Protein AF-A0AA87ZIU6-F1 (afdb_monomer_lite)

pLDDT: mean 74.1, std 15.42, range [36.16, 93.69]

Foldseek 3Di:
DDFKWKWKWWDDPDDDDTDIDTDTQGDDPDLPSLLVCLVVLLVVVVVCVVVVTDIDIAIPVRAESRLLSQLLNCVPPVVDPSV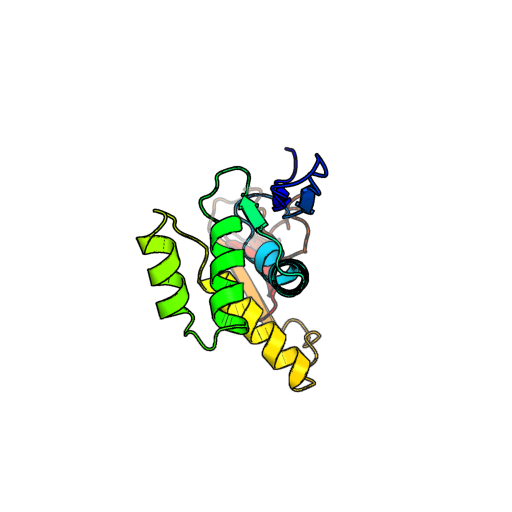RSNCVSCVVPVHDYDSQSSVSSVVVVVCVVVVNPLPPPLPDKDKDKFFAAPPDFDWAADCLPVDRVDTDTWDDPDGRITIDIGRHHPGD

Sequence (172 aa):
MEPDKVYFTQSSLAGHNLVKFGIWFCRDGDSFDMRKKLPFCVGLLLRLLKKNHRVYVTCTTGFDRSPACVIAYLHWMTDTSLHAAYNIVTGLHGCKPDRPAIAWATWDLVAMVENGRHDGPATHAVTFVWNGQEGEDVNLVGDFTGNWKEPIRANHKGGPRYEVEIRLPQGK

Structure (mmCIF, N/CA/C/O backbone)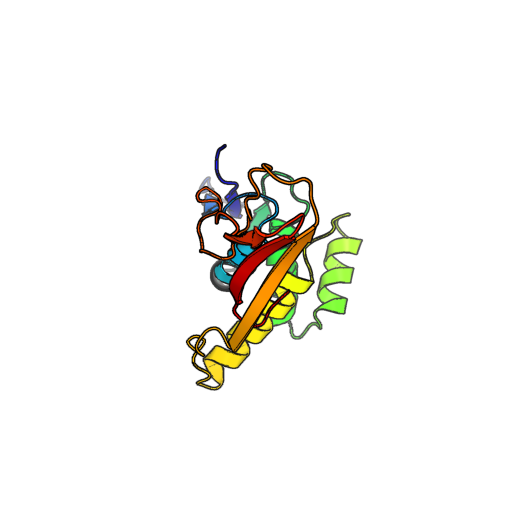:
data_AF-A0AA87ZIU6-F1
#
_entry.id   AF-A0AA87ZIU6-F1
#
loop_
_atom_site.group_PDB
_atom_site.id
_atom_site.type_symbol
_atom_site.label_atom_id
_atom_site.label_alt_id
_atom_site.label_comp_id
_atom_site.label_asym_id
_atom_site.label_entity_id
_atom_site.label_seq_id
_atom_site.pdbx_PDB_ins_code
_atom_site.Cartn_x
_atom_site.Cartn_y
_atom_site.Cartn_z
_atom_site.occupancy
_atom_site.B_iso_or_equiv
_atom_site.auth_seq_id
_atom_site.auth_comp_id
_atom_site.auth_asym_id
_atom_site.auth_atom_id
_atom_site.pdbx_PDB_model_num
ATOM 1 N N . MET A 1 1 ? 9.317 19.891 -6.313 1.00 36.16 1 MET A N 1
ATOM 2 C CA . MET A 1 1 ? 8.069 19.103 -6.269 1.00 36.16 1 MET A CA 1
ATOM 3 C C . MET A 1 1 ? 7.839 18.752 -4.815 1.00 36.16 1 MET A C 1
ATOM 5 O O . MET A 1 1 ? 8.682 18.074 -4.240 1.00 36.16 1 MET A O 1
ATOM 9 N N . GLU A 1 2 ? 6.835 19.366 -4.194 1.00 42.38 2 GLU A N 1
ATOM 10 C CA . GLU A 1 2 ? 6.584 19.207 -2.762 1.00 42.38 2 GLU A CA 1
ATOM 11 C C . GLU A 1 2 ? 5.989 17.816 -2.499 1.00 42.38 2 GLU A C 1
ATOM 13 O O . GLU A 1 2 ? 5.164 17.361 -3.290 1.00 42.38 2 GLU A O 1
ATOM 18 N N . PRO A 1 3 ? 6.426 17.105 -1.455 1.00 47.88 3 PRO A N 1
ATOM 19 C CA . PRO A 1 3 ? 5.874 15.798 -1.134 1.00 47.88 3 PRO A CA 1
ATOM 20 C C . PRO A 1 3 ? 4.453 15.926 -0.613 1.00 47.88 3 PRO A C 1
ATOM 22 O O . PRO A 1 3 ? 4.112 16.830 0.157 1.00 47.88 3 PRO A O 1
ATOM 25 N N . ASP A 1 4 ? 3.624 15.005 -1.062 1.00 48.09 4 ASP A N 1
ATOM 26 C CA . ASP A 1 4 ? 2.208 15.006 -0.771 1.00 48.09 4 ASP A CA 1
ATOM 27 C C . ASP A 1 4 ? 1.919 14.489 0.636 1.00 48.09 4 ASP A C 1
ATOM 29 O O . ASP A 1 4 ? 2.566 13.593 1.177 1.00 48.09 4 ASP A O 1
ATOM 33 N N . LYS A 1 5 ? 0.886 15.041 1.255 1.00 52.41 5 LYS A N 1
ATOM 34 C CA . LYS A 1 5 ? 0.614 14.810 2.672 1.00 52.41 5 LYS A CA 1
ATOM 35 C C . LYS A 1 5 ? -0.770 14.185 2.791 1.00 52.41 5 LYS A C 1
ATOM 37 O O . LYS A 1 5 ? -1.733 14.693 2.216 1.00 52.41 5 LYS A O 1
ATOM 42 N N . VAL A 1 6 ? -0.876 13.086 3.533 1.00 53.88 6 VAL A N 1
ATOM 43 C CA . VAL A 1 6 ? -2.164 12.593 4.025 1.00 53.88 6 VAL A CA 1
ATOM 44 C C . VAL A 1 6 ? -2.472 13.343 5.308 1.00 53.88 6 VAL A C 1
ATOM 46 O O . VAL A 1 6 ? -1.691 13.311 6.256 1.00 53.88 6 VAL A O 1
ATOM 49 N N . TYR A 1 7 ? -3.599 14.038 5.341 1.00 59.16 7 TYR A N 1
ATOM 50 C CA . TYR A 1 7 ? -4.032 14.794 6.501 1.00 59.16 7 TYR A CA 1
ATOM 51 C C . TYR A 1 7 ? -5.170 14.068 7.204 1.00 59.16 7 TYR A C 1
ATOM 53 O O . TYR A 1 7 ? -6.165 13.710 6.578 1.00 59.16 7 TYR A O 1
ATOM 61 N N . PHE A 1 8 ? -5.031 13.915 8.515 1.00 56.66 8 PHE A N 1
ATOM 62 C CA . PHE A 1 8 ? -6.091 13.527 9.431 1.00 56.66 8 PHE A CA 1
ATOM 63 C C . PHE A 1 8 ? -6.522 14.789 10.170 1.00 56.66 8 PHE A C 1
ATOM 65 O O . PHE A 1 8 ? -5.693 15.408 10.837 1.00 56.66 8 P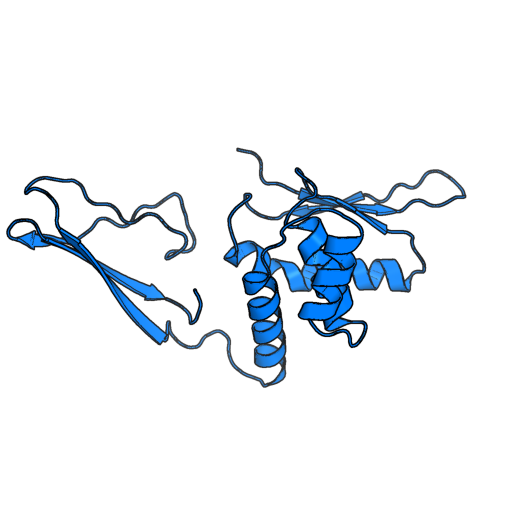HE A O 1
ATOM 72 N N . THR A 1 9 ? -7.782 15.199 10.051 1.00 50.66 9 THR A N 1
ATOM 73 C CA . THR A 1 9 ? -8.328 16.282 10.883 1.00 50.66 9 THR A CA 1
ATOM 74 C C . THR A 1 9 ? -9.416 15.759 11.801 1.00 50.66 9 THR A C 1
ATOM 76 O O . THR A 1 9 ? -10.243 14.942 11.399 1.00 50.66 9 THR A O 1
ATOM 79 N N . GLN A 1 10 ? -9.388 16.224 13.046 1.00 42.81 10 GLN A N 1
ATOM 80 C CA . GLN A 1 10 ? -10.393 15.926 14.049 1.00 42.81 10 GLN A CA 1
ATOM 81 C C . GLN A 1 10 ? -11.364 17.099 14.203 1.00 42.81 10 GLN A C 1
ATOM 83 O O . GLN A 1 10 ? -10.943 18.210 14.515 1.00 42.81 10 GLN A O 1
ATOM 88 N N . SER A 1 11 ? -12.667 16.847 14.059 1.00 43.38 11 SER A N 1
ATOM 89 C CA . SER A 1 11 ? -13.715 17.826 14.385 1.00 43.38 11 SER A CA 1
ATOM 90 C C . SER A 1 11 ? -14.337 17.514 15.754 1.00 43.38 11 SER A C 1
ATOM 92 O O . SER A 1 11 ? -15.024 16.499 15.896 1.00 43.38 11 SER A O 1
ATOM 94 N N . SER A 1 12 ? -14.118 18.371 16.756 1.00 42.03 12 SER A N 1
ATOM 95 C CA . SER A 1 12 ? -14.899 18.391 18.006 1.00 42.03 12 SER A CA 1
ATOM 96 C C . SER A 1 12 ? -16.062 19.376 17.861 1.00 42.03 12 SER A C 1
ATOM 98 O O . SER A 1 12 ? -15.854 20.493 17.397 1.00 42.03 12 SER A O 1
ATOM 100 N N . LEU A 1 13 ? -17.272 18.978 18.275 1.00 44.12 13 LEU A N 1
ATOM 101 C CA . LEU A 1 13 ? -18.455 19.856 18.327 1.00 44.12 13 LEU A CA 1
ATOM 102 C C . LEU A 1 13 ? -18.400 20.877 19.480 1.00 44.12 13 LEU A C 1
ATOM 104 O O . LEU A 1 13 ? -19.249 21.758 19.552 1.00 44.12 13 LEU A O 1
ATOM 108 N N . ALA A 1 14 ? -17.405 20.791 20.364 1.00 43.50 14 ALA A N 1
ATOM 109 C CA . ALA A 1 14 ? -17.211 21.724 21.465 1.00 43.50 14 ALA A CA 1
ATOM 110 C C . ALA A 1 14 ? -15.790 22.295 21.413 1.00 43.50 14 ALA A C 1
ATOM 112 O O . ALA A 1 14 ? -14.834 21.565 21.667 1.00 43.50 14 ALA A O 1
ATOM 113 N N . GLY A 1 15 ? -15.679 23.586 21.081 1.00 41.97 15 GLY A N 1
ATOM 114 C CA . GLY A 1 15 ? -14.472 24.399 21.263 1.00 41.97 15 GLY A CA 1
ATOM 115 C C . GLY A 1 15 ? -13.297 24.043 20.346 1.00 41.97 15 GLY A C 1
ATOM 116 O O . GLY A 1 15 ? -12.704 22.975 20.438 1.00 41.97 15 GLY A O 1
ATOM 117 N N . HIS A 1 16 ? -12.947 24.978 19.466 1.00 41.44 16 HIS A N 1
ATOM 118 C CA . HIS A 1 16 ? -11.843 24.935 18.505 1.00 41.44 16 HIS A CA 1
ATOM 119 C C . HIS A 1 16 ? -10.547 24.279 19.026 1.00 41.44 16 HIS A C 1
ATOM 121 O O . HIS A 1 16 ? -9.714 24.937 19.635 1.00 41.44 16 HIS A O 1
ATOM 127 N N . ASN A 1 17 ? -10.341 23.002 18.696 1.00 40.59 17 ASN A N 1
ATOM 128 C CA . ASN A 1 17 ? -9.031 22.352 18.649 1.00 40.59 17 ASN A CA 1
ATOM 129 C C . ASN A 1 17 ? -9.016 21.394 17.450 1.00 40.59 17 ASN A C 1
ATOM 131 O O . ASN A 1 17 ? -9.331 20.210 17.559 1.00 40.59 17 ASN A O 1
ATOM 135 N N . LEU A 1 18 ? -8.701 21.941 16.273 1.00 47.00 18 LEU A N 1
ATOM 136 C CA . LEU A 1 18 ? -8.442 21.169 15.060 1.00 47.00 18 LEU A CA 1
ATOM 137 C C . LEU A 1 18 ? -7.035 20.582 15.166 1.00 47.00 18 LEU A C 1
ATOM 139 O O . LEU A 1 18 ? -6.049 21.266 14.893 1.00 47.00 18 LEU A O 1
ATOM 143 N N . VAL A 1 19 ? -6.923 19.316 15.562 1.00 52.59 19 VAL A N 1
ATOM 144 C CA . VAL A 1 19 ? -5.634 18.622 15.499 1.00 52.59 19 VAL A CA 1
ATOM 145 C C . VAL A 1 19 ? -5.482 18.039 14.098 1.00 52.59 19 VAL A C 1
ATOM 147 O O . VAL A 1 19 ? -6.158 17.076 13.736 1.00 52.59 19 VAL A O 1
ATOM 150 N N . LYS A 1 20 ? -4.626 18.673 13.291 1.00 53.00 20 LYS A N 1
ATOM 151 C CA . LYS A 1 20 ? -4.273 18.227 11.941 1.00 53.00 20 LYS A CA 1
ATOM 152 C C . LYS A 1 20 ? -2.990 17.405 12.012 1.00 53.00 20 LYS A C 1
ATOM 154 O O . LYS A 1 20 ? -1.910 17.962 12.181 1.00 53.00 20 LYS A O 1
ATOM 159 N N . PHE A 1 21 ? -3.096 16.090 11.861 1.00 58.06 21 PHE A N 1
ATOM 160 C CA . PHE A 1 21 ? -1.926 15.229 11.698 1.00 58.06 21 PHE A CA 1
ATOM 161 C C . PHE A 1 21 ? -1.629 15.082 10.210 1.00 58.06 21 PHE A C 1
ATOM 163 O O . PHE A 1 21 ? -2.471 14.602 9.459 1.00 58.06 21 PHE A O 1
ATOM 170 N N . GLY A 1 22 ? -0.452 15.521 9.771 1.00 56.50 22 GLY A N 1
ATOM 171 C CA . GLY A 1 22 ? 0.036 15.269 8.418 1.00 56.50 22 GLY A CA 1
ATOM 172 C C . GLY A 1 22 ? 0.990 14.083 8.429 1.00 56.50 22 GLY A C 1
ATOM 173 O O . GLY A 1 22 ? 2.050 14.179 9.040 1.00 56.50 22 GLY A O 1
ATOM 174 N N . ILE A 1 23 ? 0.641 12.990 7.753 1.00 58.59 23 ILE A N 1
ATOM 175 C CA . ILE A 1 23 ? 1.592 11.925 7.437 1.00 58.59 23 ILE A CA 1
ATOM 176 C C . ILE A 1 23 ? 2.111 12.155 6.025 1.00 58.59 23 ILE A C 1
ATOM 178 O O . ILE A 1 23 ? 1.350 12.333 5.076 1.00 58.59 23 ILE A O 1
ATOM 182 N N . TRP A 1 24 ? 3.429 12.198 5.908 1.00 54.53 24 TRP A N 1
ATOM 183 C CA . TRP A 1 24 ? 4.132 12.474 4.667 1.00 54.53 24 TRP A CA 1
ATOM 184 C C . TRP A 1 24 ? 4.274 11.206 3.832 1.00 54.53 24 TRP A C 1
ATOM 186 O O . TRP A 1 24 ? 5.106 10.350 4.140 1.00 54.53 24 TRP A O 1
ATOM 196 N N . PHE A 1 25 ? 3.501 11.101 2.755 1.00 52.72 25 PHE A N 1
ATOM 197 C CA . PHE A 1 25 ? 3.787 10.134 1.703 1.00 52.72 25 PHE A CA 1
ATOM 198 C C . PHE A 1 25 ? 4.756 10.802 0.725 1.00 52.72 25 PHE A C 1
ATOM 200 O O . PHE A 1 25 ? 4.579 11.952 0.329 1.00 52.72 25 PHE A O 1
ATOM 207 N N . CYS A 1 26 ? 5.841 10.124 0.372 1.00 48.16 26 CYS A N 1
ATOM 208 C CA . CYS A 1 26 ? 6.615 10.575 -0.772 1.00 48.16 26 CYS A CA 1
ATOM 209 C C . CYS A 1 26 ? 5.726 10.442 -2.026 1.00 48.16 26 CYS A C 1
ATOM 211 O O . CYS A 1 26 ? 4.713 9.745 -2.000 1.00 48.16 26 CYS A O 1
ATOM 213 N N . ARG A 1 27 ? 6.070 11.226 -3.052 1.00 54.22 27 ARG A N 1
ATOM 214 C CA . ARG A 1 27 ? 5.386 11.466 -4.343 1.00 54.22 27 ARG A CA 1
ATOM 215 C C . ARG A 1 27 ? 4.274 10.485 -4.769 1.00 54.22 27 ARG A C 1
ATOM 217 O O . ARG A 1 27 ? 4.437 9.273 -4.717 1.00 54.22 27 ARG A O 1
ATOM 224 N N . ASP A 1 28 ? 3.190 11.042 -5.324 1.00 51.38 28 ASP A N 1
ATOM 225 C CA . ASP A 1 28 ? 2.203 10.293 -6.123 1.00 51.38 28 ASP A CA 1
ATOM 226 C C . ASP A 1 28 ? 2.889 9.336 -7.122 1.00 51.38 28 ASP A C 1
ATOM 228 O O . ASP A 1 28 ? 3.773 9.756 -7.873 1.00 51.38 28 ASP A O 1
ATOM 232 N N . GLY A 1 29 ? 2.471 8.064 -7.133 1.00 53.25 29 GLY A N 1
ATOM 233 C CA . GLY A 1 29 ? 2.974 7.029 -8.048 1.00 53.25 29 GLY A CA 1
ATOM 234 C C . GLY A 1 29 ? 4.017 6.058 -7.478 1.00 53.25 29 GLY A C 1
ATOM 235 O O . GLY A 1 29 ? 4.461 5.182 -8.215 1.00 53.25 29 GLY A O 1
ATOM 236 N N . ASP A 1 30 ? 4.396 6.176 -6.201 1.00 65.44 30 ASP A N 1
ATOM 237 C CA . ASP A 1 30 ? 5.324 5.249 -5.540 1.00 65.44 30 ASP A CA 1
ATOM 238 C C . ASP A 1 30 ? 4.590 4.241 -4.629 1.00 65.44 30 ASP A C 1
ATOM 240 O O . ASP A 1 30 ? 4.323 4.481 -3.444 1.00 65.44 30 ASP A O 1
ATOM 244 N N . SER A 1 31 ? 4.265 3.081 -5.203 1.00 64.44 31 SER A N 1
ATOM 245 C CA . SER A 1 31 ? 3.644 1.944 -4.512 1.00 64.44 31 SER A CA 1
ATOM 246 C C . SER A 1 31 ? 4.486 1.412 -3.344 1.00 64.44 31 SER A C 1
ATOM 248 O O . SER A 1 31 ? 3.941 0.851 -2.387 1.00 64.44 31 SER A O 1
ATOM 250 N N . PHE A 1 32 ? 5.810 1.579 -3.395 1.00 66.94 32 PHE A N 1
ATOM 251 C CA . PHE A 1 32 ? 6.736 1.040 -2.405 1.00 66.94 32 PHE A CA 1
ATOM 252 C C . PHE A 1 32 ? 6.812 1.918 -1.153 1.00 66.94 32 PHE A C 1
ATOM 254 O O . PHE A 1 32 ? 6.721 1.406 -0.031 1.00 66.94 32 PHE A O 1
ATOM 261 N N . ASP A 1 33 ? 6.882 3.241 -1.313 1.00 70.94 33 ASP A N 1
ATOM 262 C CA . ASP A 1 33 ? 6.779 4.170 -0.179 1.00 70.94 33 ASP A CA 1
ATOM 263 C C . ASP A 1 33 ? 5.410 4.057 0.506 1.00 70.94 33 ASP A C 1
ATOM 265 O O . ASP A 1 33 ? 5.319 4.052 1.741 1.00 70.94 33 ASP A O 1
ATOM 269 N N . MET A 1 34 ? 4.343 3.869 -0.282 1.00 73.31 34 MET A N 1
ATOM 270 C CA . MET A 1 34 ? 3.006 3.653 0.261 1.00 73.31 34 MET A CA 1
ATOM 271 C C . MET A 1 34 ? 2.939 2.379 1.115 1.00 73.31 34 MET A C 1
ATOM 273 O O . MET A 1 34 ? 2.448 2.439 2.245 1.00 73.31 34 MET A O 1
ATOM 277 N N . ARG A 1 35 ? 3.489 1.257 0.624 1.00 80.88 35 ARG A N 1
ATOM 278 C CA . ARG A 1 35 ? 3.586 -0.023 1.351 1.00 80.88 35 ARG A CA 1
ATOM 279 C C . ARG A 1 35 ? 4.261 0.143 2.716 1.00 80.88 35 ARG A C 1
ATOM 281 O O . ARG A 1 35 ? 3.716 -0.306 3.722 1.00 80.88 35 ARG A O 1
ATOM 288 N N . LYS A 1 36 ? 5.397 0.848 2.775 1.00 77.56 36 LYS A N 1
ATOM 289 C CA . LYS A 1 36 ? 6.168 1.054 4.018 1.00 77.56 36 LYS A CA 1
ATOM 290 C C . LYS A 1 36 ? 5.461 1.937 5.046 1.00 77.56 36 LYS A C 1
ATOM 292 O O . LYS A 1 36 ? 5.604 1.721 6.248 1.00 77.56 36 LYS A O 1
ATOM 297 N N . LYS A 1 37 ? 4.718 2.952 4.600 1.00 80.31 37 LYS A N 1
ATOM 298 C CA . LYS A 1 37 ? 4.088 3.944 5.492 1.00 80.31 37 LYS A CA 1
ATOM 299 C C . LYS A 1 37 ? 2.668 3.587 5.909 1.00 80.31 37 LYS A C 1
ATOM 301 O O . LYS A 1 37 ? 2.186 4.110 6.918 1.00 80.31 37 LYS A O 1
ATOM 306 N N . LEU A 1 38 ? 2.006 2.693 5.174 1.00 85.12 38 LEU A N 1
ATOM 307 C CA . LEU A 1 38 ? 0.643 2.245 5.456 1.00 85.12 38 LEU A CA 1
ATOM 308 C C . LEU A 1 38 ? 0.452 1.769 6.912 1.00 85.12 38 LEU A C 1
ATOM 310 O O . LEU A 1 38 ? -0.478 2.259 7.558 1.00 85.12 38 LEU A O 1
ATOM 314 N N . PRO A 1 39 ? 1.331 0.908 7.478 1.00 87.81 39 PRO A N 1
ATOM 315 C CA . PRO A 1 39 ? 1.225 0.457 8.868 1.00 87.81 39 PRO A CA 1
ATOM 316 C C . PRO A 1 39 ? 1.150 1.595 9.884 1.00 87.81 39 PRO A C 1
ATOM 318 O O . PRO A 1 39 ? 0.283 1.607 10.760 1.00 87.81 39 PRO A O 1
ATOM 321 N N . PHE A 1 40 ? 2.018 2.596 9.735 1.00 84.94 40 PHE A N 1
ATOM 322 C CA . PHE A 1 40 ? 2.043 3.756 10.620 1.00 84.94 40 PHE A CA 1
ATOM 323 C C . PHE A 1 40 ? 0.760 4.590 10.496 1.00 84.94 40 PHE A C 1
ATOM 325 O O . PHE A 1 40 ? 0.179 4.995 11.505 1.00 84.94 40 PHE A O 1
ATOM 332 N N . CYS A 1 41 ? 0.278 4.801 9.268 1.00 84.50 41 CYS A N 1
ATOM 333 C CA . CYS A 1 41 ? -0.940 5.568 9.013 1.00 84.50 41 CYS A CA 1
ATOM 334 C C . CYS A 1 41 ? -2.177 4.912 9.619 1.00 84.50 41 CYS A C 1
ATOM 336 O O . CYS A 1 41 ? -2.960 5.573 10.304 1.00 84.50 41 CYS A O 1
ATOM 338 N N . VAL A 1 42 ? -2.329 3.604 9.413 1.00 89.25 42 VAL A N 1
ATOM 339 C CA . VAL A 1 42 ? -3.446 2.841 9.973 1.00 89.25 42 VAL A CA 1
ATOM 340 C C . VAL A 1 42 ? -3.354 2.783 11.496 1.00 89.25 42 VAL A C 1
ATOM 342 O O . VAL A 1 42 ? -4.370 2.942 12.170 1.00 89.25 42 VAL A O 1
ATOM 345 N N . GLY A 1 43 ? -2.150 2.639 12.059 1.00 88.50 43 GLY A N 1
ATOM 346 C CA . GLY A 1 43 ? -1.927 2.699 13.505 1.00 88.50 43 GLY A CA 1
ATOM 347 C C . GLY A 1 43 ? -2.343 4.041 14.118 1.00 88.50 43 GLY A C 1
ATOM 348 O O . GLY A 1 43 ? -3.006 4.068 15.160 1.00 88.50 43 GLY A O 1
ATOM 349 N N . LEU A 1 44 ? -2.021 5.160 13.457 1.00 85.75 44 LEU A N 1
ATOM 350 C CA . LEU A 1 44 ? -2.461 6.486 13.894 1.00 85.75 44 LEU A CA 1
ATOM 351 C C . LEU A 1 44 ? -3.984 6.632 13.798 1.00 85.75 44 LEU A C 1
ATOM 353 O O . LEU A 1 44 ? -4.613 7.068 14.764 1.00 85.75 44 LEU A O 1
ATOM 357 N N . LEU A 1 45 ? -4.578 6.230 12.670 1.00 85.56 45 LEU A N 1
ATOM 358 C CA . LEU A 1 45 ? -6.026 6.263 12.465 1.00 85.56 45 LEU A CA 1
ATOM 359 C C . LEU A 1 45 ? -6.753 5.445 13.539 1.00 85.56 45 LEU A C 1
ATOM 361 O O . LEU A 1 45 ? -7.669 5.955 14.183 1.00 85.56 45 LEU A O 1
ATOM 365 N N . LEU A 1 46 ? -6.289 4.224 13.815 1.00 89.50 46 LEU A N 1
ATOM 366 C CA . LEU A 1 46 ? -6.817 3.377 14.883 1.00 89.50 46 LEU A CA 1
ATOM 367 C C . LEU A 1 46 ? -6.740 4.077 16.245 1.00 89.50 46 LEU A C 1
ATOM 369 O O . LEU A 1 46 ? -7.709 4.055 17.002 1.00 89.50 46 LEU A O 1
ATOM 373 N N . ARG A 1 47 ? -5.604 4.705 16.574 1.00 86.88 47 ARG A N 1
ATOM 374 C CA . ARG A 1 47 ? -5.415 5.405 17.855 1.00 86.88 47 ARG A CA 1
ATOM 375 C C . ARG A 1 47 ? -6.369 6.589 18.010 1.00 86.88 47 ARG A C 1
ATOM 377 O O . ARG A 1 47 ? -6.857 6.819 19.114 1.00 86.88 47 ARG A O 1
ATOM 384 N N . LEU A 1 48 ? -6.634 7.328 16.934 1.00 84.38 48 LEU A N 1
ATOM 385 C CA . LEU A 1 48 ? -7.590 8.438 16.935 1.00 84.38 48 LEU A CA 1
ATOM 386 C C . LEU A 1 48 ? -9.033 7.932 17.071 1.00 84.38 48 LEU A C 1
ATOM 388 O O . LEU A 1 48 ? -9.778 8.433 17.911 1.00 84.38 48 LEU A O 1
ATOM 392 N N . LEU A 1 49 ? -9.406 6.893 16.321 1.00 85.25 49 LEU A N 1
ATOM 393 C CA . LEU A 1 49 ? -10.743 6.298 16.389 1.00 85.25 49 LEU A CA 1
ATOM 394 C C . LEU A 1 49 ? -11.024 5.664 17.761 1.00 85.25 49 LEU A C 1
ATOM 396 O O . LEU A 1 49 ? -12.110 5.851 18.301 1.00 85.25 49 LEU A O 1
ATOM 400 N N . LYS A 1 50 ? -10.034 5.017 18.395 1.00 87.44 50 LYS A N 1
ATOM 401 C CA . LYS A 1 50 ? -10.153 4.485 19.769 1.00 87.44 50 LYS A CA 1
ATOM 402 C C . LYS A 1 50 ? -10.417 5.562 20.827 1.00 87.44 50 LYS A C 1
ATOM 404 O O . LYS A 1 50 ? -10.969 5.252 21.876 1.00 87.44 50 LYS A O 1
ATOM 409 N N . LYS A 1 51 ? -10.054 6.821 20.563 1.00 84.31 51 LYS A N 1
ATOM 410 C CA . LYS A 1 51 ? -10.390 7.974 21.417 1.00 84.31 51 LYS A CA 1
ATOM 411 C C . LYS A 1 51 ? -11.760 8.586 21.094 1.00 84.31 51 LYS A C 1
ATOM 413 O O . LYS A 1 51 ? -12.069 9.680 21.561 1.00 84.31 51 LYS A O 1
ATOM 418 N N . ASN A 1 52 ? -12.574 7.894 20.296 1.00 80.12 52 ASN A N 1
ATOM 419 C CA . ASN A 1 52 ? -13.895 8.331 19.853 1.00 80.12 52 ASN A CA 1
ATOM 420 C C . ASN A 1 52 ? -13.860 9.656 19.066 1.00 80.12 52 ASN A C 1
ATOM 422 O O . ASN A 1 52 ? -14.768 10.484 19.148 1.00 80.12 52 ASN A O 1
ATOM 426 N N . HIS A 1 53 ? -12.772 9.888 18.328 1.00 78.88 53 HIS A N 1
ATOM 427 C CA . HIS A 1 53 ? -12.613 11.068 17.488 1.00 78.88 53 HIS A CA 1
ATOM 428 C C . HIS A 1 53 ? -13.192 10.828 16.096 1.00 78.88 53 HIS A C 1
ATOM 430 O O . HIS A 1 53 ? -13.028 9.758 15.515 1.00 78.88 53 HIS A O 1
ATOM 436 N N . ARG A 1 54 ? -13.831 11.856 15.531 1.00 74.75 54 ARG A N 1
ATOM 437 C CA . ARG A 1 54 ? -14.191 11.871 14.111 1.00 74.75 54 ARG A CA 1
ATOM 438 C C . ARG A 1 54 ? -12.985 12.325 13.318 1.00 74.75 54 ARG A C 1
ATOM 440 O O . ARG A 1 54 ? -12.538 13.452 13.507 1.00 74.75 54 ARG A O 1
ATOM 447 N N . VAL A 1 55 ? -12.469 11.443 12.472 1.00 79.44 55 VAL A N 1
ATOM 448 C CA . VAL A 1 55 ? -11.243 11.672 11.714 1.00 79.44 55 VAL A CA 1
ATOM 449 C C . VAL A 1 55 ? -11.582 11.805 10.240 1.00 79.44 55 VAL A C 1
ATOM 451 O O . VAL A 1 55 ? -12.158 10.898 9.647 1.00 79.44 55 VAL A O 1
ATOM 454 N N . TYR A 1 56 ? -11.207 12.926 9.644 1.00 78.50 56 TYR A N 1
ATOM 455 C CA . TYR A 1 56 ? -11.302 13.139 8.208 1.00 78.50 56 TYR A CA 1
ATOM 456 C C . TYR A 1 56 ? -9.940 12.879 7.575 1.00 78.50 56 TYR A C 1
ATOM 458 O O . TYR A 1 56 ? -8.970 13.559 7.912 1.00 78.50 56 TYR A O 1
ATOM 466 N N . VAL A 1 57 ? -9.884 11.883 6.691 1.00 81.06 57 VAL A N 1
ATOM 467 C CA . VAL A 1 57 ? -8.672 11.444 5.994 1.00 81.06 57 VAL A CA 1
ATOM 468 C C . VAL A 1 57 ? -8.691 12.018 4.583 1.00 81.06 57 VAL A C 1
ATOM 470 O O . VAL A 1 57 ? -9.628 11.772 3.832 1.00 81.06 57 VAL A O 1
ATOM 473 N N . THR A 1 58 ? -7.662 12.767 4.203 1.00 79.00 58 THR A N 1
ATOM 474 C CA . THR A 1 58 ? -7.534 13.316 2.845 1.00 79.00 58 THR A CA 1
ATOM 475 C C . THR A 1 58 ? -6.092 13.258 2.359 1.00 79.00 58 THR A C 1
ATOM 477 O O . THR A 1 58 ? -5.171 13.259 3.167 1.00 79.00 58 THR A O 1
ATOM 480 N N . CYS A 1 59 ? -5.883 13.201 1.047 1.00 76.19 59 CYS A N 1
ATOM 481 C CA . CYS A 1 59 ? -4.585 13.390 0.392 1.00 76.19 59 CYS A CA 1
ATOM 482 C C . CYS A 1 59 ? -4.710 14.499 -0.660 1.00 76.19 59 CYS A C 1
ATOM 484 O O . CYS A 1 59 ? -5.811 15.002 -0.867 1.00 76.19 59 CYS A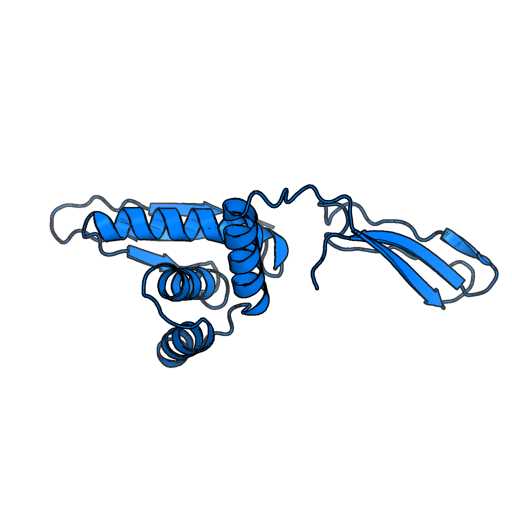 O 1
ATOM 486 N N . THR A 1 60 ? -3.622 14.872 -1.341 1.00 72.38 60 THR A N 1
ATOM 487 C CA . THR A 1 60 ? -3.620 15.977 -2.321 1.00 72.38 60 THR A CA 1
ATOM 488 C C . THR A 1 60 ? -4.767 15.874 -3.332 1.00 72.38 60 THR A C 1
ATOM 490 O O . THR A 1 60 ? -5.515 16.829 -3.512 1.00 72.38 60 THR A O 1
ATOM 493 N N . THR A 1 61 ? -4.946 14.699 -3.940 1.00 72.12 61 THR A N 1
ATOM 494 C CA . THR A 1 61 ? -5.998 14.437 -4.937 1.00 72.12 61 THR A CA 1
ATOM 495 C C . THR A 1 61 ? -7.230 13.726 -4.373 1.00 72.12 61 THR A C 1
ATOM 497 O O . THR A 1 61 ? -8.268 13.713 -5.016 1.00 72.12 61 THR A O 1
ATOM 500 N N . GLY A 1 62 ? -7.143 13.115 -3.189 1.00 69.94 62 GLY A N 1
ATOM 501 C CA . GLY A 1 62 ? -8.239 12.341 -2.592 1.00 69.94 62 GLY A CA 1
ATOM 502 C C . GLY A 1 62 ? -8.576 10.997 -3.265 1.00 69.94 62 GLY A C 1
ATOM 503 O O . GLY A 1 62 ? -9.581 10.399 -2.894 1.00 69.94 62 GLY A O 1
ATOM 504 N N . PHE A 1 63 ? -7.789 10.503 -4.233 1.00 77.00 63 PHE A N 1
ATOM 505 C CA . PHE A 1 63 ? -8.173 9.334 -5.058 1.00 77.00 63 PHE A CA 1
ATOM 506 C C . PHE A 1 63 ? -7.312 8.075 -4.910 1.00 77.00 63 PHE A C 1
ATOM 508 O O . PHE A 1 63 ? -7.703 7.026 -5.420 1.00 77.00 63 PHE A O 1
ATOM 515 N N . ASP A 1 64 ? -6.173 8.158 -4.225 1.00 79.31 64 ASP A N 1
ATOM 516 C CA . ASP A 1 64 ? -5.225 7.040 -4.155 1.00 79.31 64 ASP A CA 1
ATOM 517 C C . ASP A 1 64 ? -4.836 6.720 -2.703 1.00 79.31 64 ASP A C 1
ATOM 519 O O . ASP A 1 64 ? -5.421 5.847 -2.062 1.00 79.31 64 ASP A O 1
ATOM 523 N N . ARG A 1 65 ? -3.956 7.528 -2.104 1.00 80.12 65 ARG A N 1
ATOM 524 C CA . ARG A 1 65 ? -3.393 7.268 -0.764 1.00 80.12 65 ARG A CA 1
ATOM 525 C C . ARG A 1 65 ? -4.396 7.348 0.386 1.00 80.12 65 ARG A C 1
ATOM 527 O O . ARG A 1 65 ? -4.344 6.534 1.307 1.00 80.12 65 ARG A O 1
ATOM 534 N N . SER A 1 66 ? -5.299 8.336 0.371 1.00 83.44 66 SER A N 1
ATOM 535 C CA . SER A 1 66 ? -6.294 8.461 1.448 1.00 83.44 66 SER A CA 1
ATOM 536 C C . SER A 1 66 ? -7.314 7.316 1.433 1.00 83.44 66 SER A C 1
ATOM 538 O O . SER A 1 66 ? -7.469 6.692 2.487 1.00 83.44 66 SER A O 1
ATOM 540 N N . PRO A 1 67 ? -7.915 6.931 0.284 1.00 87.81 67 PRO A N 1
ATOM 541 C CA . PRO A 1 67 ? -8.698 5.702 0.204 1.00 87.81 67 PRO A CA 1
ATOM 542 C C . PRO A 1 67 ? -7.895 4.452 0.573 1.00 87.81 67 PRO A C 1
ATOM 544 O O . PRO A 1 67 ? -8.411 3.615 1.307 1.00 87.81 67 PRO A O 1
ATOM 547 N N . ALA A 1 68 ? -6.631 4.332 0.145 1.00 88.88 68 ALA A N 1
ATOM 548 C CA . ALA A 1 68 ? -5.793 3.176 0.473 1.00 88.88 68 ALA A CA 1
ATOM 549 C C . ALA A 1 68 ? -5.601 2.999 1.990 1.00 88.88 68 ALA A C 1
ATOM 551 O O . ALA A 1 68 ? -5.739 1.888 2.501 1.00 88.88 68 ALA A O 1
ATOM 552 N N . CYS A 1 69 ? -5.366 4.089 2.730 1.00 88.38 69 CYS A N 1
ATOM 553 C CA . CYS A 1 69 ? -5.268 4.053 4.192 1.00 88.38 69 CYS A CA 1
ATOM 554 C C . CYS A 1 69 ? -6.583 3.608 4.858 1.00 88.38 69 CYS A C 1
ATOM 556 O O . CYS A 1 69 ? -6.556 2.853 5.830 1.00 88.38 69 CYS A O 1
ATOM 558 N N . VAL A 1 70 ? -7.733 4.068 4.352 1.00 89.56 70 VAL A N 1
ATOM 559 C CA . VAL A 1 70 ? -9.053 3.686 4.884 1.00 89.56 70 VAL A CA 1
ATOM 560 C C . VAL A 1 70 ? -9.357 2.217 4.582 1.00 89.56 70 VAL A C 1
ATOM 562 O O . VAL A 1 70 ? -9.793 1.487 5.470 1.00 89.56 70 VAL A O 1
ATOM 565 N N . ILE A 1 71 ? -9.070 1.755 3.362 1.00 92.50 71 ILE A N 1
ATOM 566 C CA . ILE A 1 71 ? -9.239 0.353 2.957 1.00 92.50 71 ILE A CA 1
ATOM 567 C C . ILE A 1 71 ? -8.360 -0.558 3.811 1.00 92.50 71 ILE A C 1
ATOM 569 O O . ILE A 1 71 ? -8.839 -1.577 4.299 1.00 92.50 71 ILE A O 1
ATOM 573 N N . ALA A 1 72 ? -7.098 -0.186 4.034 1.00 92.38 72 ALA A N 1
ATOM 574 C CA . ALA A 1 72 ? -6.189 -0.945 4.885 1.00 92.38 72 ALA A CA 1
ATOM 575 C C . ALA A 1 72 ? -6.670 -1.009 6.339 1.00 92.38 72 ALA A C 1
ATOM 577 O O . ALA A 1 72 ? -6.620 -2.069 6.953 1.00 92.38 72 ALA A O 1
ATOM 578 N N . TYR A 1 73 ? -7.206 0.091 6.879 1.00 92.12 73 TYR A N 1
ATOM 579 C CA . TYR A 1 73 ? -7.819 0.089 8.207 1.00 92.12 73 TYR A CA 1
ATOM 580 C C . TYR A 1 73 ? -8.991 -0.892 8.301 1.00 92.12 73 TYR A C 1
ATOM 582 O O . TYR A 1 73 ? -9.024 -1.706 9.221 1.00 92.12 73 TYR A O 1
ATOM 590 N N . LEU A 1 74 ? -9.922 -0.857 7.342 1.00 91.94 74 LEU A N 1
ATOM 591 C CA . LEU A 1 74 ? -11.037 -1.807 7.306 1.00 91.94 74 LEU A CA 1
ATOM 592 C C . LEU A 1 74 ? -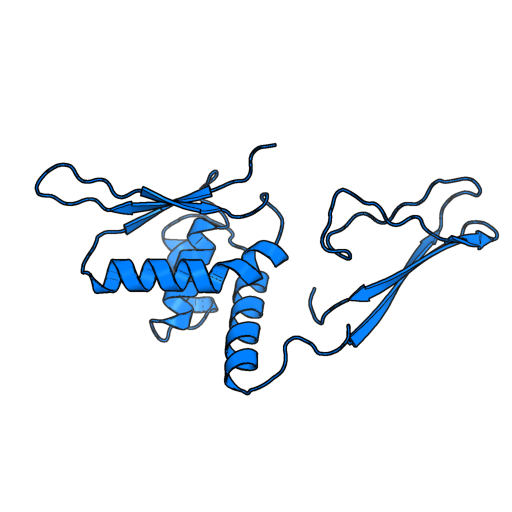10.521 -3.247 7.198 1.00 91.94 74 LEU A C 1
ATOM 594 O O . LEU A 1 74 ? -10.961 -4.129 7.938 1.00 91.94 74 LEU A O 1
ATOM 598 N N . HIS A 1 75 ? -9.544 -3.475 6.325 1.00 93.69 75 HIS A N 1
ATOM 599 C CA . HIS A 1 75 ? -8.990 -4.800 6.109 1.00 93.69 75 HIS A CA 1
ATOM 600 C C . HIS A 1 75 ? -8.316 -5.374 7.364 1.00 93.69 75 HIS A C 1
ATOM 602 O O . HIS A 1 75 ? -8.561 -6.524 7.713 1.00 93.69 75 HIS A O 1
ATOM 608 N N . TRP A 1 76 ? -7.500 -4.581 8.062 1.00 93.06 76 TRP A N 1
ATOM 609 C CA . TRP A 1 76 ? -6.701 -5.063 9.193 1.00 93.06 76 TRP A CA 1
ATOM 610 C C . TRP A 1 76 ? -7.438 -5.047 10.530 1.00 93.06 76 TRP A C 1
ATOM 612 O O . TRP A 1 76 ? -7.110 -5.834 11.411 1.00 93.06 76 TRP A O 1
ATOM 622 N N . MET A 1 77 ? -8.400 -4.139 10.712 1.00 90.88 77 MET A N 1
ATOM 623 C CA . MET A 1 77 ? -9.017 -3.889 12.021 1.00 90.88 77 MET A CA 1
ATOM 624 C C . MET A 1 77 ? -10.471 -4.352 12.115 1.00 90.88 77 MET A C 1
ATOM 626 O O . MET A 1 77 ? -10.982 -4.463 13.227 1.00 90.88 77 MET A O 1
ATOM 630 N N . THR A 1 78 ? -11.154 -4.588 10.987 1.00 84.19 78 THR A N 1
ATOM 631 C CA . THR A 1 78 ? -12.604 -4.877 10.962 1.00 84.19 78 THR A CA 1
ATOM 632 C C . THR A 1 78 ? -12.957 -6.235 10.353 1.00 84.19 78 THR A C 1
ATOM 634 O O . THR A 1 78 ? -14.070 -6.412 9.868 1.00 84.19 78 THR A O 1
ATOM 637 N N . ASP A 1 79 ? -12.004 -7.176 10.345 1.00 83.75 79 ASP A N 1
ATOM 638 C CA . ASP A 1 79 ? -12.152 -8.548 9.813 1.00 83.75 79 ASP A CA 1
ATOM 639 C C . ASP A 1 79 ? -12.778 -8.608 8.403 1.00 83.75 79 ASP A C 1
ATOM 641 O O . ASP A 1 79 ? -13.477 -9.538 8.007 1.00 83.75 79 ASP A O 1
ATOM 645 N N . THR A 1 80 ? -12.559 -7.551 7.620 1.00 89.00 80 THR A N 1
ATOM 646 C CA . THR A 1 80 ? -13.127 -7.406 6.284 1.00 89.00 80 THR A CA 1
ATOM 647 C C . THR A 1 80 ? -12.084 -7.842 5.264 1.00 89.00 80 THR A C 1
ATOM 649 O O . THR A 1 80 ? -10.931 -7.414 5.314 1.00 89.00 80 THR A O 1
ATOM 652 N N . SER A 1 81 ? -12.461 -8.675 4.292 1.00 92.69 81 SER A N 1
ATOM 653 C CA . SER A 1 81 ? -11.528 -9.054 3.222 1.00 92.69 81 SER A CA 1
ATOM 654 C C . SER A 1 81 ? -11.060 -7.825 2.430 1.00 92.69 81 SER A C 1
ATOM 656 O O . SER A 1 81 ? -11.829 -6.883 2.225 1.00 92.69 81 SER A O 1
ATOM 658 N N . LEU A 1 82 ? -9.823 -7.845 1.914 1.00 91.44 82 LEU A N 1
ATOM 659 C CA . LEU A 1 82 ? -9.285 -6.733 1.116 1.00 91.44 82 LEU A CA 1
ATOM 660 C C . LEU A 1 82 ? -10.212 -6.363 -0.052 1.00 91.44 82 LEU A C 1
ATOM 662 O O . LEU A 1 82 ? -10.373 -5.190 -0.374 1.00 91.44 82 LEU A O 1
ATOM 666 N N . HIS A 1 83 ? -10.844 -7.359 -0.681 1.00 92.50 83 HIS A N 1
ATOM 667 C CA . HIS A 1 83 ? -11.787 -7.121 -1.770 1.00 92.50 83 HIS A CA 1
ATOM 668 C C . HIS A 1 83 ? -13.055 -6.396 -1.302 1.00 92.50 83 HIS A C 1
ATOM 670 O O . HIS A 1 83 ? -13.465 -5.422 -1.928 1.00 92.50 83 HIS A O 1
ATOM 676 N N . ALA A 1 84 ? -13.652 -6.838 -0.193 1.00 92.19 84 ALA A N 1
ATOM 677 C CA . ALA A 1 84 ? -14.851 -6.214 0.354 1.00 92.19 84 ALA A CA 1
ATOM 678 C C . ALA A 1 84 ? -14.569 -4.783 0.835 1.00 92.19 84 ALA A C 1
ATOM 680 O O . ALA A 1 84 ? -15.303 -3.866 0.473 1.00 92.19 84 ALA A O 1
ATOM 681 N N . ALA A 1 85 ? -13.465 -4.569 1.558 1.00 92.88 85 ALA A N 1
ATOM 682 C CA . ALA A 1 85 ? -13.043 -3.245 2.012 1.00 92.88 85 ALA A CA 1
ATOM 683 C C . ALA A 1 85 ? -12.841 -2.282 0.830 1.00 92.88 85 ALA A C 1
ATOM 685 O O . ALA A 1 85 ? -13.303 -1.142 0.862 1.00 92.88 85 ALA A O 1
ATOM 686 N N . TYR A 1 86 ? -12.209 -2.764 -0.244 1.00 92.94 86 TYR A N 1
ATOM 687 C CA . TYR A 1 86 ? -12.014 -1.997 -1.471 1.00 92.94 86 TYR A CA 1
ATOM 688 C C . TYR A 1 86 ? -13.340 -1.600 -2.125 1.00 92.94 86 TYR A C 1
ATOM 690 O O . TYR A 1 86 ? -13.526 -0.439 -2.488 1.00 92.94 86 TYR A O 1
ATOM 698 N N . ASN A 1 87 ? -14.279 -2.540 -2.254 1.00 92.62 87 ASN A N 1
ATOM 699 C CA . ASN A 1 87 ? -15.574 -2.286 -2.887 1.00 92.62 87 ASN A CA 1
ATOM 700 C C . ASN A 1 87 ? -16.440 -1.321 -2.063 1.00 92.62 87 ASN A C 1
ATOM 702 O O . ASN A 1 87 ? -17.118 -0.478 -2.640 1.00 92.62 87 ASN A O 1
ATOM 706 N N . ILE A 1 88 ? -16.391 -1.397 -0.728 1.00 91.75 88 ILE A N 1
ATOM 707 C CA . ILE A 1 88 ? -17.105 -0.458 0.153 1.00 91.75 88 ILE A CA 1
ATOM 708 C C . ILE A 1 88 ? -16.607 0.968 -0.089 1.00 91.75 88 ILE A C 1
ATOM 710 O O . ILE A 1 88 ? -17.401 1.876 -0.325 1.00 91.75 88 ILE A O 1
ATOM 714 N N . VAL A 1 89 ? -15.287 1.167 -0.061 1.00 90.06 89 VAL A N 1
ATOM 715 C CA . VAL A 1 89 ? -14.699 2.505 -0.201 1.00 90.06 89 VAL A CA 1
ATOM 716 C C . VAL A 1 89 ? -14.888 3.048 -1.614 1.00 90.06 89 VAL A C 1
ATOM 718 O O . VAL A 1 89 ? -15.301 4.194 -1.762 1.00 90.06 89 VAL A O 1
ATOM 721 N N . THR A 1 90 ? -14.658 2.234 -2.646 1.00 90.38 90 THR A N 1
ATOM 722 C CA . THR A 1 90 ? -14.836 2.669 -4.043 1.00 90.38 90 THR A CA 1
ATOM 723 C C . THR A 1 90 ? -16.303 2.856 -4.438 1.00 90.38 90 THR A C 1
ATOM 725 O O . THR A 1 90 ? -16.595 3.678 -5.303 1.00 90.38 90 THR A O 1
ATOM 728 N N . GLY A 1 91 ? -17.232 2.152 -3.782 1.00 88.75 91 GLY A N 1
ATOM 729 C CA . GLY A 1 91 ? -18.673 2.352 -3.945 1.00 88.75 91 GLY A CA 1
ATOM 730 C C . GLY A 1 91 ? -19.186 3.652 -3.318 1.00 88.75 91 GLY A C 1
ATOM 731 O O . GLY A 1 91 ? -20.128 4.245 -3.836 1.00 88.75 91 GLY A O 1
ATOM 732 N N . LEU A 1 92 ? -18.561 4.118 -2.230 1.00 87.94 92 LEU A N 1
ATOM 733 C CA . LEU A 1 92 ? -18.900 5.390 -1.575 1.00 87.94 92 LEU A CA 1
ATOM 734 C C . LEU A 1 92 ? -18.169 6.591 -2.187 1.00 87.94 92 LEU A C 1
ATOM 736 O O . LEU A 1 92 ? -18.697 7.701 -2.191 1.00 87.94 92 LEU A O 1
ATOM 740 N N . HIS A 1 93 ? -16.953 6.379 -2.684 1.00 84.44 93 HIS A N 1
ATOM 741 C CA . HIS A 1 93 ? -16.096 7.414 -3.248 1.00 84.44 93 HIS A CA 1
ATOM 742 C C . HIS A 1 93 ? -15.408 6.873 -4.496 1.00 84.44 93 HIS A C 1
ATOM 744 O O . HIS A 1 93 ? -14.592 5.960 -4.398 1.00 84.44 93 HIS A O 1
ATOM 750 N N . GLY A 1 94 ? -15.717 7.429 -5.670 1.00 84.38 94 GLY A N 1
ATOM 751 C CA . GLY A 1 94 ? -15.169 6.964 -6.946 1.00 84.38 94 GLY A CA 1
ATOM 752 C C . GLY A 1 94 ? -13.652 7.147 -7.022 1.00 84.38 94 GLY A C 1
ATOM 753 O O . GLY A 1 94 ? -13.173 8.185 -7.461 1.00 84.38 94 GLY A O 1
ATOM 754 N N . CYS A 1 95 ? -12.892 6.141 -6.597 1.00 84.75 95 CYS A N 1
ATOM 755 C CA . CYS A 1 95 ? -11.436 6.171 -6.502 1.00 84.75 95 CYS A CA 1
ATOM 756 C C . CYS A 1 95 ? -10.810 4.864 -7.010 1.00 84.75 95 CYS A C 1
ATOM 758 O O . CYS A 1 95 ? -11.501 3.861 -7.195 1.00 84.75 95 CYS A O 1
ATOM 760 N N . LYS A 1 96 ? -9.497 4.879 -7.274 1.00 83.75 96 LYS A N 1
ATOM 761 C CA . LYS A 1 96 ? -8.731 3.700 -7.719 1.00 83.75 96 LYS A CA 1
ATOM 762 C C . LYS A 1 96 ? -7.438 3.557 -6.909 1.00 83.75 96 LYS A C 1
ATOM 764 O O . LYS A 1 96 ? -6.360 3.720 -7.472 1.00 83.75 96 LYS A O 1
ATOM 769 N N . PRO A 1 97 ? -7.541 3.264 -5.603 1.00 83.19 97 PRO A N 1
ATOM 770 C CA . PRO A 1 97 ? -6.367 3.064 -4.768 1.00 83.19 97 PRO A CA 1
ATOM 771 C C . PRO A 1 97 ? -5.554 1.851 -5.230 1.00 83.19 97 PRO A C 1
ATOM 773 O O . PRO A 1 97 ? -6.125 0.855 -5.698 1.00 83.19 97 PRO A O 1
ATOM 776 N N . ASP A 1 98 ? -4.234 1.918 -5.069 1.00 83.38 98 ASP A N 1
ATOM 777 C CA . ASP A 1 98 ? -3.315 0.821 -5.390 1.00 83.38 98 ASP A CA 1
ATOM 778 C C . ASP A 1 98 ? -3.509 -0.382 -4.445 1.00 83.38 98 ASP A C 1
ATOM 780 O O . ASP A 1 98 ? -2.964 -0.485 -3.343 1.00 83.38 98 ASP A O 1
ATOM 784 N N . ARG A 1 99 ? -4.343 -1.321 -4.903 1.00 86.44 99 ARG A N 1
ATOM 785 C CA . ARG A 1 99 ? -4.669 -2.570 -4.208 1.00 86.44 99 ARG A CA 1
ATOM 786 C C . ARG A 1 99 ? -3.447 -3.486 -4.003 1.00 86.44 99 ARG A C 1
ATOM 788 O O . ARG A 1 99 ? -3.333 -4.020 -2.896 1.00 86.44 99 ARG A O 1
ATOM 795 N N . PRO A 1 100 ? -2.554 -3.698 -4.994 1.00 85.31 100 PRO A N 1
ATOM 796 C CA . PRO A 1 100 ? -1.292 -4.410 -4.786 1.00 85.31 100 PRO A CA 1
ATOM 797 C C . PRO A 1 100 ? -0.470 -3.896 -3.604 1.00 85.31 100 PRO A C 1
ATOM 799 O O . PRO A 1 100 ? -0.039 -4.702 -2.783 1.00 85.31 100 PRO A O 1
ATOM 802 N N . ALA A 1 101 ? -0.288 -2.584 -3.468 1.00 84.75 101 ALA A N 1
ATOM 803 C CA . ALA A 1 101 ? 0.498 -2.026 -2.368 1.00 84.75 101 ALA A CA 1
ATOM 804 C C . ALA A 1 101 ? -0.102 -2.336 -0.982 1.00 84.75 101 ALA A C 1
ATOM 806 O O . ALA A 1 101 ? 0.640 -2.642 -0.048 1.00 84.75 101 ALA A O 1
ATOM 807 N N . ILE A 1 102 ? -1.436 -2.349 -0.847 1.00 88.75 102 ILE A N 1
ATOM 808 C CA . ILE A 1 102 ? -2.118 -2.752 0.399 1.00 88.75 102 ILE A CA 1
ATOM 809 C C . ILE A 1 102 ? -1.899 -4.244 0.689 1.00 88.75 102 ILE A C 1
ATOM 811 O O . ILE A 1 102 ? -1.628 -4.626 1.830 1.00 88.75 102 ILE A O 1
ATOM 815 N N . ALA A 1 103 ? -1.996 -5.098 -0.333 1.00 89.19 103 ALA A N 1
ATOM 816 C CA . ALA A 1 103 ? -1.765 -6.535 -0.188 1.00 89.19 103 ALA A CA 1
ATOM 817 C C . ALA A 1 103 ? -0.324 -6.828 0.257 1.00 89.19 103 ALA A C 1
ATOM 819 O O . ALA A 1 103 ? -0.109 -7.579 1.206 1.00 89.19 103 ALA A O 1
ATOM 820 N N . TRP A 1 104 ? 0.655 -6.173 -0.366 1.00 85.25 104 TRP A N 1
ATOM 821 C CA . TRP A 1 104 ? 2.063 -6.301 -0.002 1.00 85.25 104 TRP A CA 1
ATOM 822 C C . TRP A 1 104 ? 2.372 -5.763 1.398 1.00 85.25 104 TRP A C 1
ATOM 824 O O . TRP A 1 104 ? 3.138 -6.387 2.125 1.00 85.25 104 TRP A O 1
ATOM 834 N N . ALA A 1 105 ? 1.743 -4.662 1.817 1.00 87.88 105 ALA A N 1
ATOM 835 C CA . ALA A 1 105 ? 1.868 -4.165 3.190 1.00 87.88 105 ALA A CA 1
ATOM 836 C C . ALA A 1 105 ? 1.264 -5.142 4.214 1.00 87.88 105 ALA A C 1
ATOM 838 O O . ALA A 1 105 ? 1.766 -5.277 5.324 1.00 87.88 105 ALA A O 1
ATOM 839 N N . THR A 1 106 ? 0.194 -5.847 3.838 1.00 89.31 106 THR A N 1
ATOM 840 C CA . THR A 1 106 ? -0.406 -6.894 4.680 1.00 89.31 106 THR A CA 1
ATOM 841 C C . THR A 1 106 ? 0.541 -8.082 4.817 1.00 89.31 106 THR A C 1
ATOM 843 O O . THR A 1 106 ? 0.777 -8.545 5.929 1.00 89.31 106 THR A O 1
ATOM 846 N N . TRP A 1 107 ? 1.126 -8.533 3.702 1.00 85.94 107 TRP A N 1
ATOM 847 C CA . TRP A 1 107 ? 2.153 -9.575 3.708 1.00 85.94 107 TRP A CA 1
ATOM 848 C C . TRP A 1 107 ? 3.333 -9.191 4.597 1.00 85.94 107 TRP A C 1
ATOM 850 O O . TRP A 1 107 ? 3.797 -10.013 5.380 1.00 85.94 107 TRP A O 1
ATOM 860 N N . ASP A 1 108 ? 3.770 -7.930 4.530 1.00 84.44 108 ASP A N 1
ATOM 861 C CA . ASP A 1 108 ? 4.849 -7.452 5.383 1.00 84.44 108 ASP A CA 1
ATOM 862 C C . ASP A 1 108 ? 4.521 -7.586 6.865 1.00 84.44 108 ASP A C 1
ATOM 864 O O . ASP A 1 108 ? 5.324 -8.111 7.625 1.00 84.44 108 ASP A O 1
ATOM 868 N N . LEU A 1 109 ? 3.331 -7.149 7.278 1.00 83.31 109 LEU A N 1
ATOM 869 C CA . LEU A 1 109 ? 2.908 -7.243 8.673 1.00 83.31 109 LEU A CA 1
ATOM 870 C C . LEU A 1 109 ? 2.842 -8.692 9.167 1.00 83.31 109 LEU A C 1
ATOM 872 O O . LEU A 1 109 ? 3.242 -8.962 10.296 1.00 83.31 109 LEU A O 1
ATOM 876 N N . VAL A 1 110 ? 2.364 -9.618 8.333 1.00 83.56 110 VAL A N 1
ATOM 877 C CA . VAL A 1 110 ? 2.326 -11.050 8.670 1.00 83.56 110 VAL A CA 1
ATOM 878 C C . VAL A 1 110 ? 3.744 -11.608 8.796 1.00 83.56 110 VAL A C 1
ATOM 880 O O . VAL A 1 110 ? 4.066 -12.225 9.809 1.00 83.56 110 VAL A O 1
ATOM 883 N N . ALA A 1 111 ? 4.620 -11.310 7.834 1.00 77.00 111 ALA A N 1
ATOM 884 C CA . ALA A 1 111 ? 6.013 -11.744 7.860 1.00 77.00 111 ALA A CA 1
ATOM 885 C C . ALA A 1 111 ? 6.770 -11.219 9.097 1.00 77.00 111 ALA A C 1
ATOM 887 O O . ALA A 1 111 ? 7.514 -11.983 9.715 1.00 77.00 111 ALA A O 1
ATOM 888 N N . MET A 1 112 ? 6.527 -9.965 9.517 1.00 74.50 112 MET A N 1
ATOM 889 C CA . MET A 1 112 ? 7.070 -9.413 10.770 1.00 74.50 112 MET A CA 1
ATOM 890 C C . MET A 1 112 ? 6.668 -10.249 11.990 1.00 74.50 112 MET A C 1
ATOM 892 O O . MET A 1 112 ? 7.496 -10.502 12.865 1.00 74.50 112 MET A O 1
ATOM 896 N N . VAL A 1 113 ? 5.392 -10.641 12.076 1.00 72.38 113 VAL A N 1
ATOM 897 C CA . VAL A 1 113 ? 4.837 -11.387 13.218 1.00 72.38 113 VAL A CA 1
ATOM 898 C C . VAL A 1 113 ? 5.380 -12.815 13.268 1.00 72.38 113 VAL A C 1
ATOM 900 O O . VAL A 1 113 ? 5.625 -13.343 14.350 1.00 72.38 113 VAL A O 1
ATOM 903 N N . GLU A 1 114 ? 5.635 -13.424 12.113 1.00 72.25 114 GLU A N 1
ATOM 904 C CA . GLU A 1 114 ? 6.152 -14.792 11.994 1.00 72.25 114 GLU A CA 1
ATOM 905 C C . GLU A 1 114 ? 7.679 -14.903 12.214 1.00 72.25 114 GLU A C 1
ATOM 907 O O . GLU A 1 114 ? 8.266 -15.955 11.965 1.00 72.25 114 GLU A O 1
ATOM 912 N N . ASN A 1 115 ? 8.347 -13.847 12.710 1.00 61.75 115 ASN A N 1
ATOM 913 C CA . ASN A 1 115 ? 9.815 -13.724 12.793 1.00 61.75 115 ASN A CA 1
ATOM 914 C C . ASN A 1 115 ? 10.533 -13.871 11.434 1.00 61.75 115 ASN A C 1
ATOM 916 O O . ASN A 1 115 ? 11.742 -14.126 11.381 1.00 61.75 115 ASN A O 1
ATOM 920 N N . GLY A 1 116 ? 9.820 -13.676 10.324 1.00 55.38 116 GLY A N 1
ATOM 921 C CA . GLY A 1 116 ? 10.418 -13.551 9.005 1.00 55.38 116 GLY A CA 1
ATOM 922 C C . GLY A 1 116 ? 11.198 -12.243 8.931 1.00 55.38 116 GLY A C 1
ATOM 923 O O . GLY A 1 116 ? 10.617 -11.162 8.875 1.00 55.38 116 GLY A O 1
ATOM 924 N N . ARG A 1 117 ? 12.534 -12.315 8.941 1.00 51.38 117 ARG A N 1
ATOM 925 C CA . ARG A 1 117 ? 13.374 -11.149 8.641 1.00 51.38 117 ARG A CA 1
ATOM 926 C C . ARG A 1 117 ? 12.991 -10.624 7.253 1.00 51.38 117 ARG A C 1
ATOM 928 O O . ARG A 1 117 ? 13.148 -11.337 6.265 1.00 51.38 117 ARG A O 1
ATOM 935 N N . HIS A 1 118 ? 12.571 -9.362 7.179 1.00 51.16 118 HIS A N 1
ATOM 936 C CA . HIS A 1 118 ? 12.463 -8.609 5.919 1.00 51.16 118 HIS A CA 1
ATOM 937 C C . HIS A 1 118 ? 13.815 -8.467 5.204 1.00 51.16 118 HIS A C 1
ATOM 939 O O . HIS A 1 118 ? 13.862 -8.112 4.031 1.00 51.16 118 HIS A O 1
ATOM 945 N N . ASP A 1 119 ? 14.900 -8.790 5.910 1.00 49.69 119 ASP A N 1
ATOM 946 C CA . ASP A 1 119 ? 16.290 -8.715 5.469 1.00 49.69 119 ASP A CA 1
ATOM 947 C C . ASP A 1 119 ? 16.744 -9.994 4.750 1.00 49.69 119 ASP A C 1
ATOM 949 O O . ASP A 1 119 ? 17.922 -10.360 4.784 1.00 49.69 119 ASP A O 1
ATOM 953 N N . GLY A 1 120 ? 15.819 -10.721 4.118 1.00 48.97 120 GLY A N 1
ATOM 954 C CA . GLY A 1 120 ? 16.219 -11.714 3.130 1.00 48.97 120 GLY A CA 1
ATOM 955 C C . GLY A 1 120 ? 17.069 -10.996 2.074 1.00 48.97 120 GLY A C 1
ATOM 956 O O . GLY A 1 120 ? 16.596 -9.996 1.527 1.00 48.97 120 GLY A O 1
ATOM 957 N N . PRO A 1 121 ? 18.318 -11.427 1.801 1.00 47.22 121 PRO A N 1
ATOM 958 C CA . PRO A 1 121 ? 19.145 -10.781 0.786 1.00 47.22 121 PRO A CA 1
ATOM 959 C C . PRO A 1 121 ? 18.337 -10.720 -0.504 1.00 47.22 121 PRO A C 1
ATOM 961 O O . PRO A 1 121 ? 17.671 -11.703 -0.815 1.00 47.22 121 PRO A O 1
ATOM 964 N N . ALA A 1 122 ? 18.366 -9.581 -1.207 1.00 54.50 122 ALA A N 1
ATOM 965 C CA . ALA A 1 122 ? 17.613 -9.364 -2.441 1.00 54.50 122 ALA A CA 1
ATOM 966 C C . ALA A 1 122 ? 17.622 -10.643 -3.296 1.00 54.50 122 ALA A C 1
ATOM 968 O O . ALA A 1 122 ? 18.673 -11.081 -3.770 1.00 54.50 122 ALA A O 1
ATOM 969 N N . THR A 1 123 ? 16.468 -11.314 -3.336 1.00 55.59 123 THR A N 1
ATOM 970 C CA . THR A 1 123 ? 16.415 -12.768 -3.550 1.00 55.59 123 THR A CA 1
ATOM 971 C C . THR A 1 123 ? 16.566 -13.139 -5.017 1.00 55.59 123 THR A C 1
ATOM 973 O O . THR A 1 123 ? 16.869 -14.287 -5.330 1.00 55.59 123 THR A O 1
ATOM 976 N N . HIS A 1 124 ? 16.389 -12.166 -5.912 1.00 60.22 124 HIS A N 1
ATOM 977 C CA . HIS A 1 124 ? 16.402 -12.370 -7.350 1.00 60.22 124 HIS A CA 1
ATOM 978 C C . HIS A 1 124 ? 17.258 -11.293 -8.018 1.00 60.22 124 HIS A C 1
ATOM 980 O O . HIS A 1 124 ? 16.999 -10.095 -7.877 1.00 60.22 124 HIS A O 1
ATOM 986 N N . ALA A 1 125 ? 18.287 -11.729 -8.744 1.00 72.94 125 ALA A N 1
ATOM 987 C CA . ALA A 1 125 ? 18.980 -10.889 -9.708 1.00 72.94 125 ALA A CA 1
ATOM 988 C C . ALA A 1 125 ? 18.118 -10.800 -10.972 1.00 72.94 125 ALA A C 1
ATOM 990 O O . ALA A 1 125 ? 17.762 -11.820 -11.563 1.00 72.94 125 ALA A O 1
ATOM 991 N N . VAL A 1 126 ? 17.755 -9.582 -11.359 1.00 78.25 126 VAL A N 1
ATOM 992 C CA . VAL A 1 126 ? 17.005 -9.280 -12.575 1.00 78.25 126 VAL A CA 1
ATOM 993 C C . VAL A 1 126 ? 17.935 -8.544 -13.524 1.00 78.25 126 VAL A C 1
ATOM 995 O O . VAL A 1 126 ? 18.492 -7.502 -13.178 1.00 78.25 126 VAL A O 1
ATOM 998 N N . THR A 1 127 ? 18.096 -9.084 -14.728 1.00 84.69 127 THR A N 1
ATOM 999 C CA . THR A 1 127 ? 18.847 -8.433 -15.802 1.00 84.69 127 THR A CA 1
ATOM 1000 C C . THR A 1 127 ? 17.874 -7.742 -16.744 1.00 84.69 127 THR A C 1
ATOM 1002 O O . THR A 1 127 ? 17.103 -8.392 -17.451 1.00 84.69 127 THR A O 1
ATOM 1005 N N . PHE A 1 128 ? 17.920 -6.417 -16.772 1.00 82.75 128 PHE A N 1
ATOM 1006 C CA . PHE A 1 128 ? 17.253 -5.615 -17.786 1.00 82.75 128 PHE A CA 1
ATOM 1007 C C . PHE A 1 128 ? 18.120 -5.598 -19.038 1.00 82.75 128 PHE A C 1
ATOM 1009 O O . PHE A 1 128 ? 19.303 -5.266 -18.966 1.00 82.75 128 PHE A O 1
ATOM 1016 N N . VAL A 1 129 ? 17.527 -5.957 -20.175 1.00 86.00 129 VAL A N 1
ATOM 1017 C CA . VAL A 1 129 ? 18.202 -5.971 -21.475 1.00 86.00 129 VAL A CA 1
ATOM 1018 C C . VAL A 1 129 ? 17.507 -4.975 -22.392 1.00 86.00 129 VAL A C 1
ATOM 1020 O O . VAL A 1 129 ? 16.298 -5.063 -22.605 1.00 86.00 129 VAL A O 1
ATOM 1023 N N . TRP A 1 130 ? 18.278 -4.043 -22.943 1.00 82.38 130 TRP A N 1
ATOM 1024 C CA . TRP A 1 130 ? 17.831 -3.095 -23.958 1.00 82.38 130 TRP A CA 1
ATOM 1025 C C . TRP A 1 130 ? 18.559 -3.360 -25.274 1.00 82.38 130 TRP A C 1
ATOM 1027 O O . TRP A 1 130 ? 19.776 -3.544 -25.284 1.00 82.38 130 TRP A O 1
ATOM 1037 N N . ASN A 1 131 ? 17.808 -3.371 -26.376 1.00 85.44 131 ASN A N 1
ATOM 1038 C CA . ASN A 1 131 ? 18.348 -3.480 -27.728 1.00 85.44 131 ASN A CA 1
ATOM 1039 C C . ASN A 1 131 ? 18.077 -2.158 -28.463 1.00 85.44 131 ASN A C 1
ATOM 1041 O O . ASN A 1 131 ? 16.945 -1.915 -28.877 1.00 85.44 131 ASN A O 1
ATOM 1045 N N . GLY A 1 132 ? 19.100 -1.315 -28.581 1.00 80.19 132 GLY A N 1
ATOM 1046 C CA . GLY A 1 132 ? 19.052 0.020 -29.186 1.00 80.19 132 GLY A CA 1
ATOM 1047 C C . GLY A 1 132 ? 20.094 0.195 -30.290 1.00 80.19 132 GLY A C 1
ATOM 1048 O O . GLY A 1 132 ? 20.609 -0.782 -30.826 1.00 80.19 132 GLY A O 1
ATOM 1049 N N . GLN A 1 133 ? 20.416 1.429 -30.661 1.00 77.50 133 GLN A N 1
ATOM 1050 C CA . GLN A 1 133 ? 21.512 1.711 -31.591 1.00 77.50 133 GLN A CA 1
ATOM 1051 C C . GLN A 1 133 ? 22.858 1.826 -30.865 1.00 77.50 133 GLN A C 1
ATOM 1053 O O . GLN A 1 133 ? 22.933 2.216 -29.700 1.00 77.50 133 GLN A O 1
ATOM 1058 N N . GLU A 1 134 ? 23.942 1.476 -31.559 1.00 75.50 134 GLU A N 1
ATOM 1059 C CA . GLU A 1 134 ? 25.292 1.604 -31.012 1.00 75.50 134 GLU A CA 1
ATOM 1060 C C . GLU A 1 134 ? 25.626 3.084 -30.767 1.00 75.50 134 GLU A C 1
ATOM 1062 O O . GLU A 1 134 ? 25.513 3.914 -31.669 1.00 75.50 134 GLU A O 1
ATOM 1067 N N . GLY A 1 135 ? 26.016 3.414 -29.532 1.00 75.75 135 GLY A N 1
ATOM 1068 C CA . GLY A 1 135 ? 26.314 4.787 -29.108 1.00 75.75 135 GLY A CA 1
ATOM 1069 C C . GLY A 1 135 ? 25.196 5.482 -28.323 1.00 75.75 135 GLY A C 1
ATOM 1070 O O . GLY A 1 135 ? 25.381 6.625 -27.909 1.00 75.75 135 GLY A O 1
ATOM 1071 N N . GLU A 1 136 ? 24.068 4.814 -28.064 1.00 79.94 136 GLU A N 1
ATOM 1072 C CA . GLU A 1 136 ? 23.036 5.314 -27.148 1.00 79.94 136 GLU A CA 1
ATOM 1073 C C . GLU A 1 136 ? 23.524 5.340 -25.690 1.00 79.94 136 GLU A C 1
ATOM 1075 O O . GLU A 1 136 ? 24.249 4.446 -25.238 1.00 79.94 136 GLU A O 1
ATOM 1080 N N . ASP A 1 137 ? 23.084 6.355 -24.940 1.00 81.94 137 ASP A N 1
ATOM 1081 C CA . ASP A 1 137 ? 23.260 6.416 -23.489 1.00 81.94 137 ASP A CA 1
ATOM 1082 C C . ASP A 1 137 ? 22.012 5.854 -22.799 1.00 81.94 137 ASP A C 1
ATOM 1084 O O . ASP A 1 137 ? 20.980 6.517 -22.674 1.00 81.94 137 ASP A O 1
ATOM 1088 N N . VAL A 1 138 ? 22.101 4.588 -22.396 1.00 84.69 138 VAL A N 1
ATOM 1089 C CA . VAL A 1 138 ? 20.981 3.839 -21.821 1.00 84.69 138 VAL A CA 1
ATOM 1090 C C . VAL A 1 138 ? 21.080 3.868 -20.301 1.00 84.69 138 VAL A C 1
ATOM 1092 O O . VAL A 1 138 ? 22.053 3.395 -19.713 1.00 84.69 138 VAL A O 1
ATOM 1095 N N . ASN A 1 139 ? 20.043 4.403 -19.663 1.00 86.50 139 ASN A N 1
ATOM 1096 C CA . ASN A 1 139 ? 19.955 4.553 -18.218 1.00 86.50 139 ASN A CA 1
ATOM 1097 C C . ASN A 1 139 ? 18.676 3.897 -17.698 1.00 86.50 139 ASN A C 1
ATOM 1099 O O . ASN A 1 139 ? 17.582 4.157 -18.200 1.00 86.50 139 ASN A O 1
ATOM 1103 N N . LEU A 1 140 ? 18.808 3.073 -16.664 1.00 81.38 140 LEU A N 1
ATOM 1104 C CA . LEU A 1 140 ? 17.685 2.503 -15.941 1.00 81.38 140 LEU A CA 1
ATOM 1105 C C . LEU A 1 140 ? 17.293 3.439 -14.795 1.00 81.38 140 LEU A C 1
ATOM 1107 O O . LEU A 1 140 ? 18.080 3.694 -13.883 1.00 81.38 140 LEU A O 1
ATOM 1111 N N . VAL A 1 141 ? 16.066 3.955 -14.860 1.00 78.00 141 VAL A N 1
ATOM 1112 C CA . VAL A 1 141 ? 15.482 4.856 -13.858 1.00 78.00 141 VAL A CA 1
ATOM 1113 C C . VAL A 1 141 ? 14.360 4.120 -13.140 1.00 78.00 141 VAL A C 1
ATOM 1115 O O . VAL A 1 141 ? 13.456 3.587 -13.782 1.00 78.00 141 VAL A O 1
ATOM 1118 N N . GLY A 1 142 ? 14.409 4.090 -11.813 1.00 68.94 142 GLY A N 1
ATOM 1119 C CA . GLY A 1 142 ? 13.398 3.436 -10.991 1.00 68.94 142 GLY A CA 1
ATOM 1120 C C . GLY A 1 142 ? 13.775 3.449 -9.516 1.00 68.94 142 GLY A C 1
ATOM 1121 O O . GLY A 1 142 ? 14.891 3.824 -9.163 1.00 68.94 142 GLY A O 1
ATOM 1122 N N . ASP A 1 143 ? 12.870 2.998 -8.649 1.00 65.94 143 ASP A N 1
ATOM 1123 C CA . ASP A 1 143 ? 13.119 2.895 -7.199 1.00 65.94 143 ASP A CA 1
ATOM 1124 C C . ASP A 1 143 ? 13.940 1.647 -6.807 1.00 65.94 143 ASP A C 1
ATOM 1126 O O . ASP A 1 143 ? 13.926 1.158 -5.682 1.00 65.94 143 ASP A O 1
ATOM 1130 N N . PHE A 1 144 ? 14.698 1.102 -7.755 1.00 66.25 144 PHE A N 1
ATOM 1131 C CA . PHE A 1 144 ? 15.482 -0.109 -7.547 1.00 66.25 144 PHE A CA 1
ATOM 1132 C C . PHE A 1 144 ? 16.676 0.097 -6.595 1.00 66.25 144 PHE A C 1
ATOM 1134 O O . PHE A 1 144 ? 17.200 -0.865 -6.037 1.00 66.25 144 PHE A O 1
ATOM 1141 N N . THR A 1 145 ? 17.107 1.347 -6.409 1.00 58.53 145 THR A N 1
ATOM 1142 C CA . THR A 1 145 ? 18.235 1.763 -5.554 1.00 58.53 145 THR A CA 1
ATOM 1143 C C . THR A 1 145 ? 17.794 2.522 -4.302 1.00 58.53 145 THR A C 1
ATOM 1145 O O . THR A 1 145 ? 18.640 2.965 -3.526 1.00 58.53 145 THR A O 1
ATOM 1148 N N . GLY A 1 146 ? 16.484 2.713 -4.094 1.00 55.88 146 GLY A N 1
ATOM 1149 C CA . GLY A 1 146 ? 15.952 3.588 -3.044 1.00 55.88 146 GLY A CA 1
ATOM 1150 C C . GLY A 1 146 ? 16.124 5.088 -3.325 1.00 55.88 146 GLY A C 1
ATOM 1151 O O . GLY A 1 146 ? 15.877 5.907 -2.437 1.00 55.88 146 GLY A O 1
ATOM 1152 N N . ASN A 1 147 ? 16.578 5.467 -4.528 1.00 58.50 147 ASN A N 1
ATOM 1153 C CA . ASN A 1 147 ? 16.743 6.859 -4.938 1.00 58.50 147 ASN A CA 1
ATOM 1154 C C . ASN A 1 147 ? 16.422 7.056 -6.430 1.00 58.50 147 ASN A C 1
ATOM 1156 O O . ASN A 1 147 ? 17.245 6.803 -7.304 1.00 58.50 147 ASN A O 1
ATOM 1160 N N . TRP A 1 148 ? 15.249 7.626 -6.719 1.00 61.03 148 TRP A N 1
ATOM 1161 C CA . TRP A 1 148 ? 14.803 7.949 -8.084 1.00 61.03 148 TRP A CA 1
ATOM 1162 C C . TRP A 1 148 ? 15.725 8.924 -8.846 1.00 61.03 148 TRP A C 1
ATOM 1164 O O . TRP A 1 148 ? 15.636 9.048 -10.066 1.00 61.03 148 TRP A O 1
ATOM 1174 N N . LYS A 1 149 ? 16.573 9.689 -8.145 1.00 58.78 149 LYS A N 1
ATOM 1175 C CA . LYS A 1 149 ? 17.413 10.724 -8.770 1.00 58.78 149 LYS A CA 1
ATOM 1176 C C . LYS A 1 149 ? 18.695 10.182 -9.391 1.00 58.78 149 LYS A C 1
ATOM 1178 O O . LYS A 1 149 ? 19.321 10.907 -10.158 1.00 58.78 149 LYS A O 1
ATOM 1183 N N . GLU A 1 150 ? 19.083 8.960 -9.051 1.00 72.00 150 GLU A N 1
ATOM 1184 C CA . GLU A 1 150 ? 20.349 8.369 -9.473 1.00 72.00 150 GLU A CA 1
ATOM 1185 C C . GLU A 1 150 ? 20.078 7.252 -10.488 1.00 72.00 150 GLU A C 1
ATOM 1187 O O . GLU A 1 150 ? 19.839 6.109 -10.095 1.00 72.00 150 GLU A O 1
ATOM 1192 N N . PRO A 1 151 ? 20.058 7.576 -11.797 1.00 78.31 151 PRO A N 1
ATOM 1193 C CA . PRO A 1 151 ? 19.929 6.566 -12.840 1.00 78.31 151 PRO A CA 1
ATOM 1194 C C . PRO A 1 151 ? 21.094 5.574 -12.790 1.00 78.31 151 PRO A C 1
ATOM 1196 O O . PRO A 1 151 ? 22.249 5.966 -12.612 1.00 78.31 151 PRO A O 1
ATOM 1199 N N . ILE A 1 152 ? 20.803 4.294 -13.023 1.00 82.50 152 ILE A N 1
ATOM 1200 C CA . ILE A 1 152 ? 21.836 3.274 -13.208 1.00 82.50 152 ILE A CA 1
ATOM 1201 C C . ILE A 1 152 ? 22.182 3.200 -14.689 1.00 82.50 152 ILE A C 1
ATOM 1203 O O . ILE A 1 152 ? 21.341 2.845 -15.516 1.00 82.50 152 ILE A O 1
ATOM 1207 N N . ARG A 1 153 ? 23.437 3.492 -15.026 1.00 84.88 153 ARG A N 1
ATOM 1208 C CA . ARG A 1 153 ? 23.921 3.386 -16.402 1.00 84.88 153 ARG A CA 1
ATOM 1209 C C . ARG A 1 153 ? 24.040 1.926 -16.833 1.00 84.88 153 ARG A C 1
ATOM 1211 O O . ARG A 1 153 ? 24.615 1.111 -16.110 1.00 84.88 153 ARG A O 1
ATOM 1218 N N . ALA A 1 154 ? 23.522 1.604 -18.014 1.00 86.31 154 ALA A N 1
ATOM 1219 C CA . ALA A 1 154 ? 23.630 0.273 -18.590 1.00 86.31 154 ALA A CA 1
ATOM 1220 C C . ALA A 1 154 ? 25.031 -0.009 -19.129 1.00 86.31 154 ALA A C 1
ATOM 1222 O O . ALA A 1 154 ? 25.668 0.838 -19.754 1.00 86.31 154 ALA A O 1
ATOM 1223 N N . ASN A 1 155 ? 25.493 -1.239 -18.920 1.00 85.50 155 ASN A N 1
ATOM 1224 C CA . ASN A 1 155 ? 26.742 -1.721 -19.485 1.00 85.50 155 ASN A CA 1
ATOM 1225 C C . ASN A 1 155 ? 26.513 -2.095 -20.951 1.00 85.50 155 ASN A C 1
ATOM 1227 O O . ASN A 1 155 ? 25.699 -2.971 -21.251 1.00 85.50 155 ASN A O 1
ATOM 1231 N N . HIS A 1 156 ? 27.252 -1.460 -21.859 1.00 84.38 156 HIS A N 1
ATOM 1232 C CA . HIS A 1 156 ? 27.271 -1.844 -23.271 1.00 84.38 156 HIS A CA 1
ATOM 1233 C C . HIS A 1 156 ? 27.970 -3.200 -23.423 1.00 84.38 156 HIS A C 1
ATOM 1235 O O . HIS A 1 156 ? 29.095 -3.383 -22.955 1.00 84.38 156 HIS A O 1
ATOM 1241 N N . LYS A 1 157 ? 27.288 -4.172 -24.037 1.00 82.06 157 LYS A N 1
ATOM 1242 C CA . LYS A 1 157 ? 27.796 -5.543 -24.235 1.00 82.06 157 LYS A CA 1
ATOM 1243 C C . LYS A 1 157 ? 28.246 -5.813 -25.677 1.00 82.06 157 LYS A C 1
ATOM 1245 O O . LYS A 1 157 ? 28.611 -6.944 -25.987 1.00 82.06 157 LYS A O 1
ATOM 1250 N N . GLY A 1 158 ? 28.260 -4.785 -26.529 1.00 69.19 158 GLY A N 1
ATOM 1251 C CA . GLY A 1 158 ? 28.611 -4.873 -27.947 1.00 69.19 158 GLY A CA 1
ATOM 1252 C C . GLY A 1 158 ? 27.389 -4.862 -28.870 1.00 69.19 158 GLY A C 1
ATOM 1253 O O . GLY A 1 158 ? 26.320 -5.378 -28.531 1.00 69.19 158 GLY A O 1
ATOM 1254 N N . GLY A 1 159 ? 27.548 -4.256 -30.051 1.00 73.75 159 GLY A N 1
ATOM 1255 C CA . GLY A 1 159 ? 26.458 -4.065 -31.007 1.00 73.75 159 GLY A CA 1
ATOM 1256 C C . GLY A 1 159 ? 25.293 -3.266 -30.395 1.00 73.75 159 GLY A C 1
ATOM 1257 O O . GLY A 1 159 ? 25.537 -2.305 -29.664 1.00 73.75 159 GLY A O 1
ATOM 1258 N N . PRO A 1 160 ? 24.029 -3.652 -30.644 1.00 80.25 160 PRO A N 1
ATOM 1259 C CA . PRO A 1 160 ? 22.858 -2.931 -30.144 1.00 80.25 160 PRO A CA 1
ATOM 1260 C C . PRO A 1 160 ? 22.512 -3.205 -28.665 1.00 80.25 160 PRO A C 1
ATOM 1262 O O . PRO A 1 160 ? 21.504 -2.700 -28.181 1.00 80.25 160 PRO A O 1
ATOM 1265 N N . ARG A 1 161 ? 23.270 -4.039 -27.935 1.00 84.62 161 ARG A N 1
ATOM 1266 C CA . ARG A 1 161 ? 22.826 -4.616 -26.651 1.00 84.62 161 ARG A CA 1
ATOM 1267 C C . ARG A 1 161 ? 23.408 -3.910 -25.421 1.00 84.62 161 ARG A C 1
ATOM 1269 O O . ARG A 1 161 ? 24.625 -3.785 -25.268 1.00 84.62 161 ARG A O 1
ATOM 1276 N N . TYR A 1 162 ? 22.523 -3.562 -24.491 1.00 87.62 162 T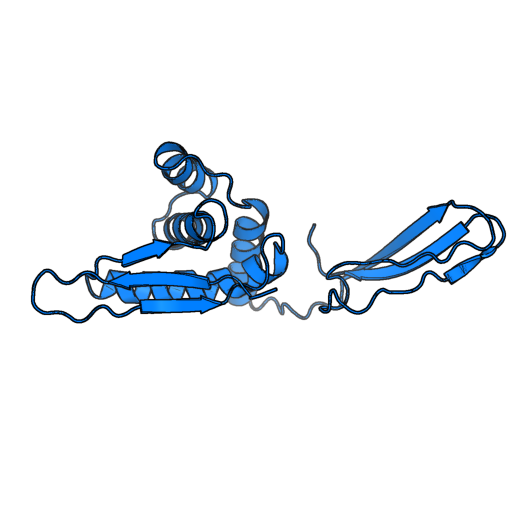YR A N 1
ATOM 1277 C CA . TYR A 1 162 ? 22.824 -2.927 -23.207 1.00 87.62 162 TYR A CA 1
ATOM 1278 C C . TYR A 1 162 ? 22.197 -3.715 -22.057 1.00 87.62 162 TYR A C 1
ATOM 1280 O O . TYR A 1 162 ? 21.068 -4.194 -22.177 1.00 87.62 162 TYR A O 1
ATOM 1288 N N . GLU A 1 163 ? 22.911 -3.838 -20.936 1.00 89.50 163 GLU A N 1
ATOM 1289 C CA . GLU A 1 163 ? 22.456 -4.627 -19.785 1.00 89.50 163 GLU A CA 1
ATOM 1290 C C . GLU A 1 163 ? 22.638 -3.908 -18.448 1.00 89.50 163 GLU A C 1
ATOM 1292 O O . GLU A 1 163 ? 23.681 -3.304 -18.184 1.00 89.50 163 GLU A O 1
ATOM 1297 N N . VAL A 1 164 ? 21.642 -4.043 -17.571 1.00 88.00 164 VAL A N 1
ATOM 1298 C CA . VAL A 1 164 ? 21.710 -3.644 -16.159 1.00 88.00 164 VAL A CA 1
ATOM 1299 C C . VAL A 1 164 ? 21.247 -4.813 -15.299 1.00 88.00 164 VAL A C 1
ATOM 1301 O O . VAL A 1 164 ? 20.123 -5.284 -15.452 1.00 88.00 164 VAL A O 1
ATOM 1304 N N . GLU A 1 165 ? 22.094 -5.273 -14.383 1.00 83.19 165 GLU A N 1
ATOM 1305 C CA . GLU A 1 165 ? 21.718 -6.269 -13.380 1.00 83.19 165 GLU A CA 1
ATOM 1306 C C . GLU A 1 165 ? 21.389 -5.567 -12.063 1.00 83.19 165 GLU A C 1
ATOM 1308 O O . GLU A 1 165 ? 22.208 -4.813 -11.534 1.00 83.19 165 GLU A O 1
ATOM 1313 N N . ILE A 1 166 ? 20.196 -5.817 -11.525 1.00 80.88 166 ILE A N 1
ATOM 1314 C CA . ILE A 1 166 ? 19.797 -5.329 -10.205 1.00 80.88 166 ILE A CA 1
ATOM 1315 C C . ILE A 1 166 ? 19.246 -6.476 -9.381 1.00 80.88 166 ILE A C 1
ATOM 1317 O O . ILE A 1 166 ? 18.509 -7.327 -9.874 1.00 80.88 166 ILE A O 1
ATOM 1321 N N . ARG A 1 167 ? 19.564 -6.467 -8.088 1.00 73.88 167 ARG A N 1
ATOM 1322 C CA . ARG A 1 167 ? 18.929 -7.356 -7.126 1.00 73.88 167 ARG A CA 1
ATOM 1323 C C . ARG A 1 167 ? 17.718 -6.674 -6.511 1.00 73.88 167 ARG A C 1
ATOM 1325 O O . ARG A 1 167 ? 17.861 -5.631 -5.880 1.00 73.88 167 ARG A O 1
ATOM 1332 N N . LEU A 1 168 ? 16.548 -7.282 -6.672 1.00 70.88 168 LEU A N 1
ATOM 1333 C CA . LEU A 1 168 ? 15.286 -6.732 -6.184 1.00 70.88 168 LEU A CA 1
ATOM 1334 C C . LEU A 1 168 ? 14.716 -7.571 -5.034 1.00 70.88 168 LEU A C 1
ATOM 1336 O O . LEU A 1 168 ? 14.887 -8.796 -5.015 1.00 70.88 168 LEU A O 1
ATOM 1340 N N . PRO A 1 169 ? 14.041 -6.936 -4.058 1.00 64.38 169 PRO A N 1
ATOM 1341 C CA . PRO A 1 169 ? 13.204 -7.661 -3.114 1.00 64.38 169 PRO A CA 1
ATOM 1342 C C . PRO A 1 169 ? 12.016 -8.295 -3.850 1.00 64.38 169 PRO A C 1
ATOM 1344 O O . PRO A 1 169 ? 11.609 -7.839 -4.918 1.00 64.38 169 PRO A O 1
ATOM 1347 N N . GLN A 1 170 ? 11.434 -9.344 -3.268 1.00 59.88 170 GLN A N 1
ATOM 1348 C CA . GLN A 1 170 ? 10.252 -9.981 -3.842 1.00 59.88 170 GLN A CA 1
ATOM 1349 C C . GLN A 1 170 ? 9.078 -8.984 -3.871 1.00 59.88 170 GLN A C 1
ATOM 1351 O O . GLN A 1 170 ? 8.692 -8.411 -2.847 1.00 59.88 170 GLN A O 1
ATOM 1356 N N . GLY A 1 171 ? 8.541 -8.747 -5.063 1.00 61.78 171 GLY A N 1
ATOM 1357 C CA . GLY A 1 171 ? 7.594 -7.669 -5.328 1.00 61.78 171 GLY A CA 1
ATOM 1358 C C . GLY A 1 171 ? 7.352 -7.505 -6.825 1.00 61.78 171 GLY A C 1
ATOM 1359 O O . GLY A 1 171 ? 7.964 -8.210 -7.628 1.00 61.78 171 GLY A O 1
ATOM 1360 N N . LYS A 1 172 ? 6.427 -6.613 -7.187 1.00 51.38 172 LYS A N 1
ATOM 1361 C CA . LYS A 1 172 ? 6.179 -6.220 -8.577 1.00 51.38 172 LYS A CA 1
ATOM 1362 C C . LYS A 1 172 ? 6.924 -4.931 -8.891 1.00 51.38 172 LYS A C 1
ATOM 1364 O O . LYS A 1 172 ? 6.969 -4.086 -7.972 1.00 51.38 172 LYS A O 1
#

InterPro domains:
  IPR013783 Immunoglobulin-like fold [G3DSA:2.60.40.10] (118-172)
  IPR029021 Protein-tyrosine phosphatase-like [G3DSA:3.90.190.10] (9-117)
  IPR029021 Protein-tyrosine phosphatase-like [SSF52799] (23-91)
  IPR033421 Rit1, DUSP-like domain [PF04179] (30-81)

Radius of gyration: 20.22 Å; chains: 1; bounding box: 48×40×53 Å

Organism: Ficus carica (NCBI:txid3494)

Secondary structure (DSSP, 8-state):
-PPPEEEEEE--SSS----EEEEE--STT-HHHHHHHHHHHHHHHHHHHHTT--EEEE-SSSSSHHHHHHHHHHHHHS---HHHHHHHHHHHS-----HHHHHHHHHHHHHHHTT--TT----EEEEEEEE--TT---EE-SGGGS-TTSPEEPEE-STTEEEEEEEE-S--